Protein AF-A0A920JQT2-F1 (afdb_monomer_lite)

Radius of gyration: 14.68 Å; chains: 1; bounding box: 37×24×35 Å

Sequence (64 aa):
MVNAVSNSTVPHITFVVGASYGAGTYAMSGRAFNNRFIFTWPTAKIAVMGPKQFAGVMSLVKKS

Secondary structure (DSSP, 8-state):
-HHHHHH--SPPEEEE-SEEETHHHHHTT-GGG--SEEEE-TT-EEESS-HHHHHHHHHHHHH-

Structure (mmCIF, N/CA/C/O backbone):
data_AF-A0A920JQT2-F1
#
_entry.id   AF-A0A920JQT2-F1
#
loop_
_atom_site.group_PDB
_atom_site.id
_atom_site.type_symbol
_atom_site.label_atom_id
_atom_site.label_alt_id
_atom_site.label_comp_id
_atom_site.label_asym_id
_atom_site.label_entity_id
_atom_site.label_seq_id
_atom_site.pdbx_PDB_ins_code
_atom_site.Cartn_x
_atom_site.Cartn_y
_atom_site.Cartn_z
_atom_site.occupancy
_atom_site.B_iso_or_equiv
_atom_site.auth_seq_id
_atom_site.auth_comp_id
_atom_site.auth_asym_id
_atom_site.auth_atom_id
_atom_site.pdbx_PDB_model_num
ATOM 1 N N . MET A 1 1 ? -0.418 16.760 6.495 1.00 81.06 1 MET A N 1
ATOM 2 C CA . MET A 1 1 ? -1.089 15.443 6.414 1.00 81.06 1 MET A CA 1
ATOM 3 C C . MET A 1 1 ? -0.449 14.418 7.342 1.00 81.06 1 MET A C 1
ATOM 5 O O . MET A 1 1 ? -1.120 14.015 8.277 1.00 81.06 1 MET A O 1
ATOM 9 N N . VAL A 1 2 ? 0.837 14.072 7.175 1.00 88.88 2 VAL A N 1
ATOM 10 C CA . VAL A 1 2 ? 1.532 13.083 8.034 1.00 88.88 2 VAL A CA 1
ATOM 11 C C . VAL A 1 2 ? 1.376 13.390 9.529 1.00 88.88 2 VAL A C 1
ATOM 13 O O . VAL A 1 2 ? 0.986 12.513 10.279 1.00 88.88 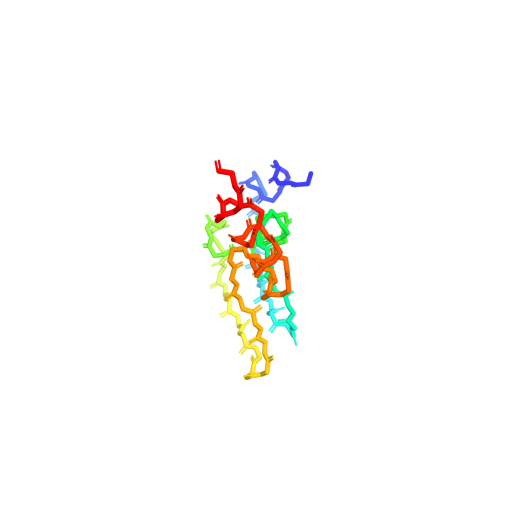2 VAL A O 1
ATOM 16 N N . ASN A 1 3 ? 1.555 14.648 9.952 1.00 90.75 3 ASN A N 1
ATOM 17 C CA . ASN A 1 3 ? 1.374 15.042 11.357 1.00 90.75 3 ASN A CA 1
ATOM 18 C C . ASN A 1 3 ? -0.035 14.743 11.909 1.00 90.75 3 ASN A C 1
ATOM 20 O O . ASN A 1 3 ? -0.179 14.355 13.061 1.00 90.75 3 ASN A O 1
ATOM 24 N N . ALA A 1 4 ? -1.080 14.905 11.093 1.00 90.81 4 ALA A N 1
ATOM 25 C CA . ALA A 1 4 ? -2.444 14.586 11.510 1.00 90.81 4 ALA A CA 1
ATOM 26 C C . ALA A 1 4 ? -2.642 13.068 11.627 1.00 90.81 4 ALA A C 1
ATOM 28 O O . ALA A 1 4 ? -3.244 12.601 12.583 1.00 90.81 4 ALA A O 1
ATOM 29 N N . VAL A 1 5 ? -2.075 12.301 10.692 1.00 90.00 5 VAL A N 1
ATOM 30 C CA . VAL A 1 5 ? -2.122 10.833 10.710 1.00 90.00 5 VAL A CA 1
ATOM 31 C C . VAL A 1 5 ? -1.351 10.257 11.901 1.00 90.00 5 VAL A C 1
ATOM 33 O O . VAL A 1 5 ? -1.834 9.327 12.532 1.00 90.00 5 VAL A O 1
ATOM 36 N N . SER A 1 6 ? -0.196 10.827 12.253 1.00 89.44 6 SER A N 1
ATOM 37 C CA . SER A 1 6 ? 0.611 10.369 13.391 1.00 89.44 6 SER A CA 1
ATOM 38 C C . SER A 1 6 ? -0.026 10.630 14.753 1.00 89.44 6 SER A C 1
ATOM 40 O O . SER A 1 6 ? 0.149 9.824 15.657 1.00 89.44 6 SER A O 1
ATOM 42 N N . ASN A 1 7 ? -0.709 11.768 14.920 1.00 90.88 7 ASN A N 1
ATOM 43 C CA . ASN A 1 7 ? -1.248 12.194 16.220 1.00 90.88 7 ASN A CA 1
ATOM 44 C C . ASN A 1 7 ? -2.732 11.862 16.404 1.00 90.8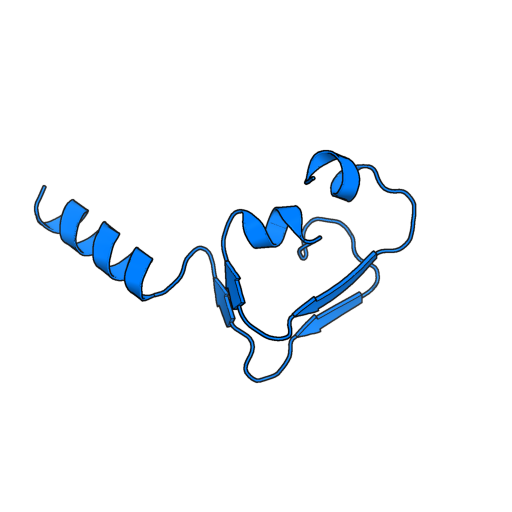8 7 ASN A C 1
ATOM 46 O O . ASN A 1 7 ? -3.316 12.172 17.442 1.00 90.88 7 ASN A O 1
ATOM 50 N N . SER A 1 8 ? -3.364 11.278 15.392 1.00 89.06 8 SER A N 1
ATOM 51 C CA . SER A 1 8 ? -4.759 10.878 15.468 1.00 89.06 8 SER A CA 1
ATOM 52 C C . SER A 1 8 ? -4.932 9.744 16.479 1.00 89.06 8 SER A C 1
ATOM 54 O O . SER A 1 8 ? -4.256 8.719 16.416 1.00 89.06 8 SER A O 1
ATOM 56 N N . THR A 1 9 ? -5.855 9.929 17.420 1.00 88.81 9 THR A N 1
ATOM 57 C CA . THR A 1 9 ? -6.206 8.927 18.437 1.00 88.81 9 THR A CA 1
ATOM 58 C C . THR A 1 9 ? -7.296 7.971 17.962 1.00 88.81 9 THR A C 1
ATOM 60 O O . THR A 1 9 ? -7.577 6.970 18.628 1.00 88.81 9 THR A O 1
ATOM 63 N N . VAL A 1 10 ? -7.928 8.263 16.818 1.00 91.69 10 VAL A N 1
ATOM 64 C CA . VAL A 1 10 ? -8.966 7.395 16.268 1.00 91.69 10 VAL A CA 1
ATOM 65 C C . VAL A 1 10 ? -8.345 6.169 15.590 1.00 91.69 10 VAL A C 1
ATOM 67 O O . VAL A 1 10 ? -7.262 6.253 15.015 1.00 91.69 10 VAL A O 1
ATOM 70 N N . PRO A 1 11 ? -9.014 5.006 15.627 1.00 91.00 11 PRO A N 1
ATOM 71 C CA . PRO A 1 11 ? -8.557 3.816 14.920 1.00 91.00 11 PRO A CA 1
ATOM 72 C C . PRO A 1 11 ? -8.414 4.034 13.413 1.00 91.00 11 PRO A C 1
ATOM 74 O O . PRO A 1 11 ? -9.380 4.390 12.742 1.00 91.00 11 PRO A O 1
ATOM 77 N N . HIS A 1 12 ? -7.234 3.747 12.866 1.00 92.44 12 HIS A N 1
ATOM 78 C CA . HIS A 1 12 ? -6.998 3.789 11.423 1.00 92.44 12 HIS A CA 1
ATOM 79 C C . HIS A 1 12 ? -7.099 2.394 10.803 1.00 92.44 12 HIS A C 1
ATOM 81 O O . HIS A 1 12 ? -6.632 1.405 11.378 1.00 92.44 12 HIS A O 1
ATOM 87 N N . ILE A 1 13 ? -7.684 2.324 9.608 1.00 93.25 13 ILE A N 1
ATOM 88 C CA . ILE A 1 13 ? -7.750 1.123 8.772 1.00 93.25 13 ILE A CA 1
ATOM 89 C C . ILE A 1 13 ? -7.248 1.509 7.386 1.00 93.25 13 ILE A C 1
ATOM 91 O O . ILE A 1 13 ? -7.748 2.465 6.796 1.00 93.25 13 ILE A O 1
ATOM 95 N N . THR A 1 14 ? -6.290 0.750 6.857 1.00 94.50 14 THR A N 1
ATOM 96 C CA . THR A 1 14 ? -5.694 1.035 5.548 1.00 94.50 14 THR A CA 1
ATOM 97 C C . THR A 1 14 ? -5.969 -0.100 4.580 1.00 94.50 14 THR A C 1
ATOM 99 O O . THR A 1 14 ? -5.716 -1.266 4.876 1.00 94.50 14 THR A O 1
ATOM 102 N N . PHE A 1 15 ? -6.449 0.250 3.392 1.00 94.44 15 PHE A N 1
ATOM 103 C CA . PHE A 1 15 ? -6.676 -0.694 2.309 1.00 94.44 15 PHE A CA 1
ATOM 104 C C . PHE A 1 15 ? -5.899 -0.257 1.070 1.00 94.44 15 PHE A C 1
ATOM 106 O O . PHE A 1 15 ? -6.189 0.770 0.457 1.00 94.44 15 PHE A O 1
ATOM 113 N N . VAL A 1 16 ? -4.885 -1.031 0.699 1.00 95.00 16 VAL A N 1
ATOM 114 C CA . VAL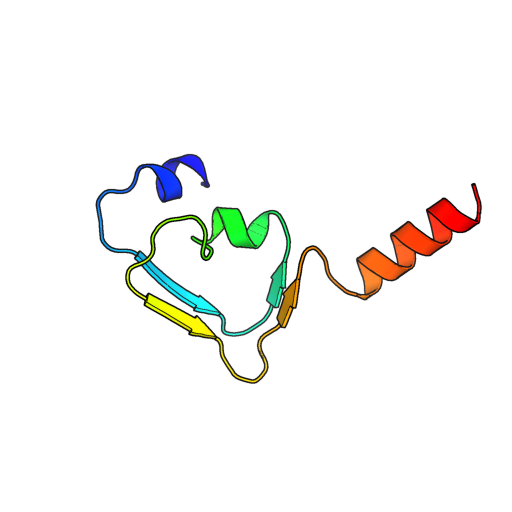 A 1 16 ? -4.059 -0.742 -0.471 1.00 95.00 16 VAL A CA 1
ATOM 115 C C . VAL A 1 16 ? -4.712 -1.377 -1.699 1.00 95.00 16 VAL A C 1
ATOM 117 O O . VAL A 1 16 ? -4.542 -2.567 -1.944 1.00 95.00 16 VAL A O 1
ATOM 120 N N . VAL A 1 17 ? -5.457 -0.578 -2.471 1.00 95.12 17 VAL A N 1
ATOM 121 C CA . VAL A 1 17 ? -6.135 -1.012 -3.716 1.00 95.12 17 VAL A CA 1
ATOM 122 C C . VAL A 1 17 ? -5.227 -1.040 -4.949 1.00 95.12 17 VAL A C 1
ATOM 124 O O . VAL A 1 17 ? -5.565 -1.656 -5.953 1.00 95.12 17 VAL A O 1
ATOM 127 N N . GLY A 1 18 ? -4.099 -0.330 -4.912 1.00 93.81 18 GLY A N 1
ATOM 128 C CA . GLY A 1 18 ? -3.294 -0.051 -6.099 1.00 93.81 18 GLY A CA 1
ATOM 129 C C . GLY A 1 18 ? -1.841 0.225 -5.748 1.00 93.81 18 GLY A C 1
ATOM 130 O O . GLY A 1 18 ? -1.172 -0.607 -5.145 1.00 93.81 18 GLY A O 1
ATOM 131 N N . ALA A 1 19 ? -1.328 1.388 -6.134 1.00 90.75 19 ALA A N 1
ATOM 132 C CA . ALA A 1 19 ? 0.054 1.765 -5.870 1.00 90.75 19 ALA A CA 1
ATOM 133 C C . ALA A 1 19 ? 0.208 2.495 -4.525 1.00 90.75 19 ALA A C 1
ATOM 135 O O . ALA A 1 19 ? -0.498 3.465 -4.257 1.00 90.75 19 ALA A O 1
ATOM 136 N N . SER A 1 20 ? 1.178 2.078 -3.714 1.00 92.56 20 SER A N 1
ATOM 137 C CA . SER A 1 20 ? 1.636 2.799 -2.525 1.00 92.56 20 SER A CA 1
ATOM 138 C C . SER A 1 20 ? 3.152 2.971 -2.606 1.00 92.56 20 SER A C 1
ATOM 140 O O . SER A 1 20 ? 3.898 2.000 -2.480 1.00 92.56 20 SER A O 1
ATOM 142 N N . TYR A 1 21 ? 3.606 4.198 -2.873 1.00 93.88 21 TYR A N 1
ATOM 143 C CA . TYR A 1 21 ? 5.022 4.493 -3.080 1.00 93.88 21 TYR A CA 1
ATOM 144 C C . TYR A 1 21 ? 5.513 5.649 -2.203 1.00 93.88 21 TYR A C 1
ATOM 146 O O . TYR A 1 21 ? 4.874 6.702 -2.125 1.00 93.88 21 TYR A O 1
ATOM 154 N N . GLY A 1 22 ? 6.690 5.466 -1.600 1.00 91.00 22 GLY A N 1
ATOM 155 C CA . GLY A 1 22 ? 7.475 6.525 -0.959 1.00 91.00 22 GLY A CA 1
ATOM 156 C C . GLY A 1 22 ? 6.701 7.367 0.060 1.00 91.00 22 GLY A C 1
ATOM 157 O O . GLY A 1 22 ? 5.989 6.843 0.915 1.00 91.00 22 GLY A O 1
ATOM 158 N N . ALA A 1 23 ? 6.836 8.695 -0.043 1.00 89.00 23 ALA A N 1
ATOM 159 C CA . ALA A 1 23 ? 6.193 9.674 0.843 1.00 89.00 23 ALA A CA 1
ATOM 160 C C . ALA A 1 23 ? 4.661 9.513 0.931 1.00 89.00 23 ALA A C 1
ATOM 162 O O . ALA A 1 23 ? 4.068 9.757 1.983 1.00 89.00 23 ALA A O 1
ATOM 163 N N . GLY A 1 24 ? 4.024 9.056 -0.154 1.00 86.12 24 GLY A N 1
ATOM 164 C CA . GLY A 1 24 ? 2.580 8.836 -0.211 1.00 86.12 24 GLY A CA 1
ATOM 165 C C . GLY A 1 24 ? 2.114 7.743 0.749 1.00 86.12 24 GLY A C 1
ATOM 166 O O . GLY A 1 24 ? 1.074 7.892 1.385 1.00 86.12 24 GLY A O 1
ATOM 167 N N . THR A 1 25 ? 2.914 6.690 0.943 1.00 90.75 25 THR A N 1
ATOM 168 C CA . THR A 1 25 ? 2.622 5.645 1.934 1.00 90.75 25 THR A CA 1
ATOM 169 C C . THR A 1 25 ? 2.587 6.218 3.349 1.00 90.75 25 THR A C 1
ATOM 171 O O . THR A 1 25 ? 1.740 5.823 4.143 1.00 90.75 25 THR A O 1
ATOM 174 N N . TYR A 1 26 ? 3.449 7.187 3.668 1.00 89.38 26 TYR A N 1
ATOM 175 C CA . TYR A 1 26 ? 3.445 7.823 4.986 1.00 89.38 26 TYR A CA 1
ATOM 176 C C . TYR A 1 26 ? 2.268 8.781 5.167 1.00 89.38 26 TYR A C 1
ATOM 178 O O . TYR A 1 26 ? 1.623 8.789 6.211 1.00 89.38 26 TYR A O 1
ATOM 186 N N . ALA A 1 27 ? 1.948 9.559 4.133 1.00 88.38 27 ALA A N 1
ATOM 187 C CA . ALA A 1 27 ? 0.813 10.473 4.163 1.00 88.38 27 ALA A CA 1
ATOM 188 C C . ALA A 1 27 ? -0.539 9.746 4.287 1.00 88.38 27 ALA A C 1
ATOM 190 O O . ALA A 1 27 ? -1.459 10.304 4.874 1.00 88.38 27 ALA A O 1
ATOM 191 N N . MET A 1 28 ? -0.645 8.510 3.788 1.00 91.94 28 MET A N 1
ATOM 192 C CA . MET A 1 28 ? -1.884 7.719 3.731 1.00 91.94 28 MET A CA 1
ATOM 193 C C . MET A 1 28 ? -2.020 6.681 4.858 1.00 91.94 28 MET A C 1
ATOM 195 O O . MET A 1 28 ? -2.683 5.663 4.679 1.00 91.94 28 MET A O 1
ATOM 199 N N . SER A 1 29 ? -1.384 6.905 6.012 1.00 89.88 29 SER A N 1
ATOM 200 C CA . SER A 1 29 ? -1.382 5.951 7.131 1.00 89.88 29 SER A CA 1
ATOM 201 C C . SER A 1 29 ? -0.867 4.580 6.699 1.00 89.88 29 SER A C 1
ATOM 203 O O . SER A 1 29 ? -1.573 3.574 6.705 1.00 89.88 29 SER A O 1
ATOM 205 N N . GLY A 1 30 ? 0.385 4.525 6.257 1.00 87.62 30 GLY A N 1
ATOM 206 C CA . GLY A 1 30 ? 1.073 3.269 5.985 1.00 87.62 30 GLY A CA 1
ATOM 207 C C . GLY A 1 30 ? 1.302 2.441 7.252 1.00 87.62 30 GLY A C 1
ATOM 208 O O . GLY A 1 30 ? 0.916 2.815 8.358 1.00 87.62 30 GLY A O 1
ATOM 209 N N . ARG A 1 31 ? 1.999 1.310 7.111 1.00 86.88 31 ARG A N 1
ATOM 210 C CA . ARG A 1 31 ? 2.218 0.360 8.218 1.00 86.88 31 ARG A CA 1
ATOM 211 C C . ARG A 1 31 ? 2.909 0.935 9.454 1.00 86.88 31 ARG A C 1
ATOM 213 O O . ARG A 1 31 ? 2.694 0.423 10.545 1.00 86.88 31 ARG A O 1
ATOM 220 N N . ALA A 1 32 ? 3.681 2.003 9.301 1.00 86.56 32 ALA A N 1
ATOM 221 C CA . ALA A 1 32 ? 4.391 2.642 10.403 1.00 86.56 32 ALA A CA 1
ATOM 222 C C . ALA A 1 32 ? 3.490 3.441 11.373 1.00 86.56 32 ALA A C 1
ATOM 224 O O . ALA A 1 32 ? 3.959 3.806 12.443 1.00 86.56 32 ALA A O 1
ATOM 225 N N . PHE A 1 33 ? 2.219 3.704 11.040 1.00 86.75 33 PHE A N 1
ATOM 226 C CA . PHE A 1 33 ? 1.338 4.611 11.803 1.00 86.75 33 PHE A CA 1
ATOM 227 C C . PHE A 1 33 ? 0.340 3.884 12.716 1.00 86.75 33 PHE A C 1
ATOM 229 O O . PHE A 1 33 ? -0.747 4.385 12.972 1.00 86.75 33 PHE A O 1
ATOM 236 N N . ASN A 1 34 ? 0.702 2.691 13.199 1.00 84.81 34 ASN A N 1
ATOM 237 C CA . ASN A 1 34 ? -0.081 1.907 14.165 1.00 84.81 34 ASN A CA 1
ATOM 238 C C . ASN A 1 34 ? -1.570 1.720 13.791 1.00 84.81 34 ASN A C 1
ATOM 240 O O . ASN A 1 34 ? -2.474 1.864 14.616 1.00 84.81 34 ASN A O 1
ATOM 244 N N . ASN A 1 35 ? -1.835 1.398 12.524 1.00 87.38 35 ASN A N 1
ATOM 245 C CA . ASN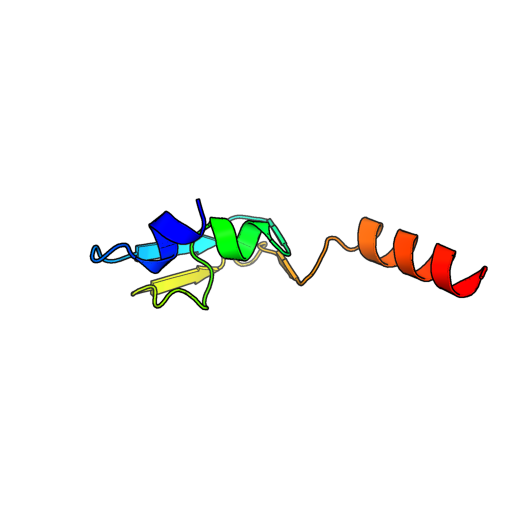 A 1 35 ? -3.191 1.090 12.072 1.00 87.38 35 ASN A CA 1
ATOM 246 C C . ASN A 1 35 ? -3.692 -0.201 12.720 1.00 87.38 35 ASN A C 1
ATOM 248 O O . ASN A 1 35 ? -2.934 -1.162 12.855 1.00 87.38 35 ASN A O 1
ATOM 252 N N . ARG A 1 36 ? -4.994 -0.274 13.012 1.00 91.69 36 ARG A N 1
ATOM 253 C CA . ARG A 1 36 ? -5.608 -1.499 13.544 1.00 91.69 36 ARG A CA 1
ATOM 254 C C . ARG A 1 36 ? -5.552 -2.645 12.546 1.00 91.69 36 ARG A C 1
ATOM 256 O O . ARG A 1 36 ? -5.268 -3.773 12.928 1.00 91.69 36 ARG A O 1
ATOM 263 N N . PHE A 1 37 ? -5.806 -2.340 11.275 1.00 92.75 37 PHE A N 1
ATOM 264 C CA . PHE A 1 37 ? -5.731 -3.311 10.192 1.00 92.75 37 PHE A CA 1
ATOM 265 C C . PHE A 1 37 ? -5.162 -2.687 8.927 1.00 92.75 37 PHE A C 1
ATOM 267 O O . PHE A 1 37 ? -5.435 -1.527 8.602 1.00 92.75 37 PHE A O 1
ATOM 274 N N . ILE A 1 38 ? -4.386 -3.491 8.203 1.00 93.69 38 ILE A N 1
ATOM 275 C CA . ILE A 1 38 ? -3.902 -3.167 6.867 1.00 93.69 38 ILE A CA 1
ATOM 276 C C . ILE A 1 38 ? -4.195 -4.341 5.956 1.00 93.69 38 ILE A C 1
ATOM 278 O O . ILE A 1 38 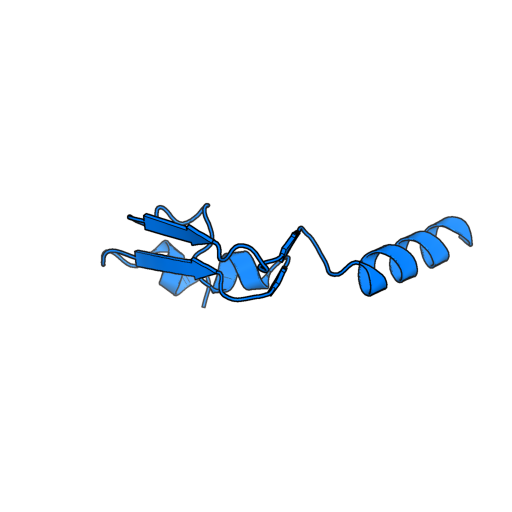? -3.731 -5.453 6.199 1.00 93.69 38 ILE A O 1
ATOM 282 N N . PHE A 1 39 ? -4.912 -4.061 4.878 1.00 94.06 39 PHE A N 1
ATOM 283 C CA . PHE A 1 39 ? -5.206 -5.021 3.830 1.00 94.06 39 PHE A CA 1
ATOM 284 C C . PHE A 1 39 ? -4.554 -4.568 2.533 1.00 94.06 39 PHE A C 1
ATOM 286 O O . PHE A 1 39 ? -4.467 -3.374 2.241 1.00 94.06 39 PHE A O 1
ATOM 293 N N . THR A 1 40 ? -4.077 -5.532 1.759 1.00 95.38 40 THR A N 1
ATOM 294 C CA . THR A 1 40 ? -3.433 -5.283 0.471 1.00 95.38 40 THR A CA 1
ATOM 295 C C . THR A 1 40 ? -4.156 -6.095 -0.580 1.00 95.38 40 THR A C 1
ATOM 297 O O . THR A 1 40 ? -4.354 -7.297 -0.413 1.00 95.38 40 THR A O 1
ATOM 300 N N . TRP A 1 41 ? -4.570 -5.431 -1.651 1.00 96.31 41 TRP A N 1
ATOM 301 C CA . TRP A 1 41 ? -5.192 -6.103 -2.775 1.00 96.31 41 TRP A CA 1
ATOM 302 C C . TRP A 1 41 ? -4.149 -6.929 -3.543 1.00 96.31 41 TRP A C 1
ATOM 304 O O . TRP A 1 41 ? -3.006 -6.485 -3.648 1.00 96.31 41 TRP A O 1
ATOM 314 N N . PRO A 1 42 ? -4.493 -8.091 -4.128 1.00 94.25 42 PRO A N 1
ATOM 315 C CA . PRO A 1 42 ? -3.506 -8.946 -4.798 1.00 94.25 42 PRO A CA 1
ATOM 316 C C . PRO A 1 42 ? -2.742 -8.260 -5.939 1.00 94.25 42 PRO A C 1
ATOM 318 O O . PRO A 1 42 ? -1.603 -8.612 -6.227 1.00 94.25 42 PRO A O 1
ATOM 321 N N . THR A 1 43 ? -3.354 -7.268 -6.588 1.00 95.00 43 THR A N 1
ATOM 322 C CA . THR A 1 43 ? -2.731 -6.503 -7.680 1.00 95.00 43 THR A CA 1
ATOM 323 C C . THR A 1 43 ? -2.032 -5.224 -7.209 1.00 95.00 43 THR A C 1
ATOM 325 O O . THR A 1 43 ? -1.453 -4.502 -8.027 1.00 95.00 43 THR A O 1
ATOM 328 N N . ALA A 1 44 ? -2.075 -4.926 -5.908 1.00 94.50 44 ALA A N 1
ATOM 329 C CA . ALA A 1 44 ? -1.455 -3.742 -5.344 1.00 94.50 44 ALA A CA 1
ATOM 330 C C . ALA A 1 44 ? 0.076 -3.839 -5.352 1.00 94.50 44 ALA A C 1
ATOM 332 O O . ALA A 1 44 ? 0.669 -4.914 -5.284 1.00 94.50 44 ALA A O 1
ATOM 333 N N . LYS A 1 45 ? 0.733 -2.681 -5.425 1.00 93.75 45 LYS A N 1
ATOM 334 C CA . LYS A 1 45 ? 2.192 -2.562 -5.470 1.00 93.75 45 LYS A CA 1
ATOM 335 C C . LYS A 1 45 ? 2.660 -1.616 -4.380 1.00 93.75 45 LYS A C 1
ATOM 337 O O . LYS A 1 45 ? 2.221 -0.470 -4.334 1.00 93.75 45 LYS A O 1
ATOM 342 N N . ILE A 1 46 ? 3.585 -2.086 -3.550 1.00 93.00 46 ILE A N 1
ATOM 343 C CA . ILE A 1 46 ? 4.180 -1.311 -2.460 1.00 93.00 46 ILE A CA 1
ATOM 344 C C . ILE A 1 46 ? 5.695 -1.286 -2.663 1.00 93.00 46 ILE A C 1
ATOM 346 O O . ILE A 1 46 ? 6.310 -2.343 -2.775 1.00 93.00 46 ILE A O 1
ATOM 350 N N . ALA A 1 47 ? 6.295 -0.099 -2.753 1.00 92.69 47 ALA A N 1
ATOM 351 C CA . ALA A 1 47 ? 7.748 0.060 -2.887 1.00 92.69 47 ALA A CA 1
ATOM 352 C C . ALA A 1 47 ? 8.205 1.467 -2.467 1.00 92.69 47 ALA A C 1
ATOM 354 O O . ALA A 1 47 ? 7.391 2.353 -2.222 1.00 92.69 47 ALA A O 1
ATOM 355 N N . VAL A 1 48 ? 9.517 1.710 -2.432 1.00 91.56 48 VAL A N 1
ATOM 356 C CA . VAL A 1 48 ? 10.055 3.055 -2.157 1.00 91.56 48 VAL A CA 1
ATOM 357 C C . VAL A 1 48 ? 9.719 4.057 -3.270 1.00 91.56 48 VAL A C 1
ATOM 359 O O . VAL A 1 48 ? 9.447 5.220 -2.991 1.00 91.56 48 VAL A O 1
ATOM 362 N N . MET A 1 49 ? 9.687 3.609 -4.526 1.00 94.94 49 MET A N 1
ATOM 363 C CA . MET A 1 49 ? 9.332 4.424 -5.690 1.00 94.94 49 MET A CA 1
ATOM 364 C C . MET A 1 49 ? 8.820 3.546 -6.839 1.00 94.94 49 MET A C 1
ATOM 366 O O . MET A 1 49 ? 8.991 2.324 -6.819 1.00 94.94 49 MET A O 1
ATOM 370 N N . GLY A 1 50 ? 8.220 4.163 -7.860 1.00 93.00 50 GLY A N 1
ATOM 371 C CA . GLY A 1 50 ? 7.773 3.446 -9.054 1.00 93.00 50 GLY A CA 1
ATOM 372 C C . GLY A 1 50 ? 8.945 2.917 -9.902 1.00 93.00 50 GLY A C 1
ATOM 373 O O . GLY A 1 50 ? 9.991 3.564 -9.979 1.00 93.00 50 GLY A O 1
ATOM 374 N N . PRO A 1 51 ? 8.781 1.788 -10.618 1.00 91.81 51 PRO A N 1
ATOM 375 C CA . PRO A 1 51 ? 9.879 1.135 -11.342 1.00 91.81 51 PRO A CA 1
ATOM 376 C C . PRO A 1 51 ? 10.501 2.013 -12.440 1.00 91.81 51 PRO A C 1
ATOM 378 O O . PRO A 1 51 ? 11.715 2.006 -12.617 1.00 91.81 51 PRO A O 1
ATOM 381 N N . LYS A 1 52 ? 9.694 2.824 -13.142 1.00 93.38 52 LYS A N 1
ATOM 382 C CA . LYS A 1 52 ? 10.197 3.775 -14.151 1.00 93.38 52 LYS A CA 1
ATOM 383 C C . LYS A 1 52 ? 11.052 4.885 -13.529 1.00 93.38 52 LYS A C 1
ATOM 385 O O . LYS A 1 52 ? 12.080 5.243 -14.093 1.00 93.38 52 LYS A O 1
ATOM 390 N N . GLN A 1 53 ? 10.644 5.402 -12.366 1.00 90.56 53 GLN A N 1
ATOM 391 C CA . GLN A 1 53 ? 11.409 6.420 -11.638 1.00 90.56 53 GLN A CA 1
ATOM 392 C C . GLN A 1 53 ? 12.732 5.841 -11.133 1.00 90.56 53 GLN A C 1
ATOM 394 O O . GLN A 1 53 ? 13.774 6.464 -11.316 1.00 90.56 53 GLN A O 1
ATOM 399 N N . PHE A 1 54 ? 12.704 4.619 -10.595 1.00 91.94 54 PHE A N 1
ATOM 400 C CA . PHE A 1 54 ? 13.908 3.923 -10.146 1.00 91.94 54 PHE A CA 1
ATOM 401 C C . PHE A 1 54 ? 14.911 3.717 -11.283 1.00 91.94 54 PHE A C 1
ATOM 403 O O . PHE A 1 54 ? 16.074 4.093 -11.160 1.00 91.94 54 PHE A O 1
ATOM 410 N N . ALA A 1 55 ? 14.452 3.189 -12.421 1.00 94.50 55 ALA A N 1
ATOM 411 C C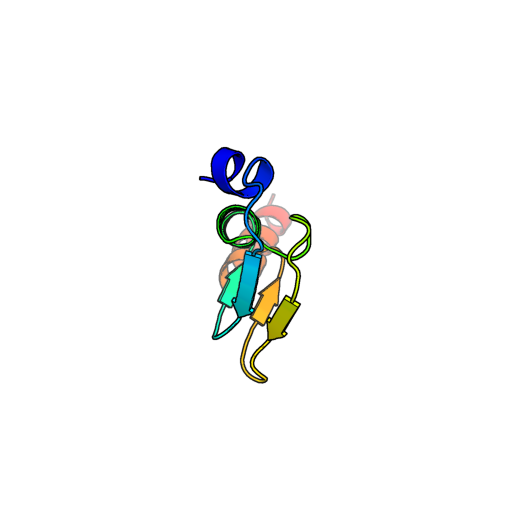A . ALA A 1 55 ? 15.300 2.984 -13.592 1.00 94.50 55 ALA A CA 1
ATOM 412 C C . ALA A 1 55 ? 15.902 4.302 -14.116 1.00 94.50 55 ALA A C 1
ATOM 414 O O . ALA A 1 55 ? 17.081 4.343 -14.469 1.00 94.50 55 ALA A O 1
ATOM 415 N N . GLY A 1 56 ? 15.115 5.384 -14.124 1.00 95.31 56 GLY A N 1
ATOM 416 C CA . GLY A 1 56 ? 15.581 6.713 -14.519 1.00 95.31 56 GLY A CA 1
ATOM 417 C C . GLY A 1 56 ? 16.712 7.228 -13.627 1.00 95.31 56 GLY A C 1
ATOM 418 O O . GLY A 1 56 ? 17.767 7.600 -14.137 1.00 95.31 56 GLY A O 1
ATOM 419 N N . VAL A 1 57 ? 16.530 7.184 -12.302 1.00 94.12 57 VAL A N 1
ATOM 420 C CA . VAL A 1 57 ? 17.551 7.626 -11.334 1.00 94.12 57 VAL A CA 1
ATOM 421 C C . VAL A 1 57 ? 18.821 6.782 -11.452 1.00 94.12 57 VAL A C 1
ATOM 423 O O . VAL A 1 57 ? 19.912 7.337 -11.558 1.00 94.12 57 VAL A O 1
ATOM 426 N N . MET A 1 58 ? 18.701 5.454 -11.528 1.00 95.12 58 MET A N 1
ATOM 427 C CA . MET A 1 58 ? 19.864 4.569 -11.665 1.00 95.12 58 MET A CA 1
ATOM 428 C C . MET A 1 58 ? 20.635 4.803 -12.970 1.00 95.12 58 MET A C 1
ATOM 430 O O . MET A 1 58 ? 21.863 4.740 -12.978 1.00 95.12 58 MET A O 1
ATOM 434 N N . SER A 1 59 ? 19.943 5.111 -14.073 1.00 95.38 59 SER A N 1
ATOM 435 C CA . SER A 1 59 ? 20.613 5.461 -15.328 1.00 95.38 59 SER A CA 1
ATOM 436 C C . SER A 1 59 ? 21.378 6.780 -15.239 1.00 95.38 59 SER A C 1
ATOM 438 O O . SER A 1 59 ? 22.383 6.913 -15.935 1.00 95.38 59 SER A O 1
ATOM 440 N N . LEU A 1 60 ? 20.895 7.757 -14.470 1.00 95.12 60 LEU A N 1
ATOM 441 C CA . LEU A 1 60 ? 21.584 9.035 -14.285 1.00 95.12 60 LEU A CA 1
ATOM 442 C C . LEU A 1 60 ? 22.829 8.855 -13.416 1.00 95.12 60 LEU A C 1
ATOM 444 O O . LEU A 1 60 ? 23.905 9.303 -13.801 1.00 95.12 60 LEU A O 1
ATOM 448 N N . VAL A 1 61 ? 22.700 8.118 -12.309 1.00 95.38 61 VAL A N 1
ATOM 449 C CA . VAL A 1 61 ? 23.825 7.808 -11.416 1.00 95.38 61 VAL A CA 1
ATOM 450 C C . VAL A 1 61 ? 24.907 7.015 -12.148 1.00 95.38 61 VAL A C 1
ATOM 452 O O . VAL A 1 61 ? 26.075 7.329 -12.002 1.00 95.38 61 VAL A O 1
ATOM 455 N N . LYS A 1 62 ? 24.545 6.042 -12.996 1.00 92.88 62 LYS A N 1
ATOM 456 C CA . LYS A 1 62 ? 25.521 5.266 -13.786 1.00 92.88 62 LYS A CA 1
ATOM 457 C C . LYS A 1 62 ? 26.297 6.104 -14.818 1.00 92.88 62 LYS A C 1
ATOM 459 O O . LYS A 1 62 ? 27.363 5.685 -15.254 1.00 92.88 62 LYS A O 1
ATOM 464 N N . LYS A 1 63 ? 25.723 7.216 -15.285 1.00 82.31 63 LYS A N 1
ATOM 465 C CA . LYS A 1 63 ? 26.356 8.117 -16.265 1.00 82.31 63 LYS A CA 1
ATOM 466 C C . LYS A 1 63 ? 27.220 9.198 -15.612 1.00 82.31 63 LYS A C 1
ATOM 468 O O . LYS A 1 63 ? 27.937 9.876 -16.341 1.00 82.31 63 LYS A O 1
ATOM 473 N N . SER A 1 64 ? 27.081 9.385 -14.300 1.00 63.53 64 SER A N 1
ATOM 474 C CA . SER A 1 64 ? 27.894 10.303 -13.495 1.00 63.53 64 SER A CA 1
ATOM 475 C C . SER A 1 64 ? 29.183 9.608 -13.076 1.00 63.53 64 SER A C 1
ATOM 477 O O . SER A 1 64 ? 30.213 10.306 -13.021 1.00 63.53 64 SER A O 1
#

Foldseek 3Di:
DLVCLQPDPDAAEEEQPAEDEAPNCSVRNHPVRPHPYYHYDPHHDYDNHDPVVVVVVVVVVVVD

pLDDT: mean 91.13, std 4.76, range [63.53, 96.31]